Protein AF-A0A8B7QI67-F1 (afdb_monomer_lite)

Secondary structure (DSSP, 8-state):
--------------TTPPPSS-TTGGGTTTTT---BSS-HHHHTT-GGGGSTTSS-HHHHHHHHHHHHHHHH--SHHHHHHTT-SPPHHHHHHHHHHHBPP--HHHHHSS-------PPPPPTT-TTS-HHHHHHHHHHHHHHHHHHHHHHHHHGGG-----------

pLDDT: mean 70.71, std 20.19, range [27.3, 94.81]

Foldseek 3Di:
DDDDPPPPDQDADDPPDDDPDDQQPVCPPPVVAFDFPDPLVVVVPDCLLVDPPSAPPLLSLLSVLVVCCVPPDNHPVVSVVVVSDRGNVSSVSNCVPGGDDPDVVVVVVDPPPPPPPDPDDDPPPPPPCPVVVVVVVVVVVVVVVVVVVVVVVVCPPPPDDDDDDDDD

Radius of gyration: 22.83 Å; chains: 1; bounding box: 55×43×56 Å

Sequence (168 aa):
MTKSEYRKCKVLYNSQLLFQHRLYADLETILYHVHLFQPLSQLMKHTALYVRNAVPQEASQALTRIHCICHHSTKLKEVITRDLLPSSTMIKDLSQEFGLPISQEEVTDRKFLAMSPLPAPNLEDFRGRNSTLTYEILAHQEKYLQWWDTMMLKNKGQKHSLIQVFFI

Organism: Hipposideros armiger (NCBI:txid186990)

InterPro domains:
  IPR060173 Uncharacterised protein FLJ43738-like domain [PF28302] (6-106)

Structure (mmCIF, N/CA/C/O backbone):
data_AF-A0A8B7QI67-F1
#
_entry.id   AF-A0A8B7QI67-F1
#
loop_
_atom_site.group_PDB
_atom_site.id
_atom_site.type_symbol
_atom_site.label_atom_id
_atom_site.label_alt_id
_atom_site.label_comp_id
_atom_site.label_asym_id
_atom_site.label_entity_id
_atom_site.label_seq_id
_atom_site.pdbx_PDB_ins_code
_atom_site.Cartn_x
_atom_site.Cartn_y
_atom_site.Cartn_z
_atom_site.occupancy
_atom_site.B_iso_or_equiv
_atom_site.auth_seq_id
_atom_site.auth_comp_id
_atom_site.auth_asym_id
_atom_site.auth_atom_id
_atom_site.pdbx_PDB_model_num
ATOM 1 N N . MET A 1 1 ? 29.270 9.355 18.594 1.00 39.53 1 MET A N 1
ATOM 2 C CA . MET A 1 1 ? 29.165 8.490 17.397 1.00 39.53 1 MET A CA 1
ATOM 3 C C . MET A 1 1 ? 27.812 7.801 17.423 1.00 39.53 1 MET A C 1
ATOM 5 O O . MET A 1 1 ? 27.552 7.142 18.416 1.00 39.53 1 MET A O 1
ATOM 9 N N . THR A 1 2 ? 26.981 7.930 16.384 1.00 32.34 2 THR A N 1
ATOM 10 C CA . THR A 1 2 ? 26.223 6.807 15.785 1.00 32.34 2 THR A CA 1
ATOM 11 C C . THR A 1 2 ? 25.449 7.284 14.550 1.00 32.34 2 THR A C 1
ATOM 13 O O . THR A 1 2 ? 24.619 8.178 14.605 1.00 32.34 2 THR A O 1
ATOM 16 N N . LYS A 1 3 ? 25.871 6.701 13.425 1.00 30.34 3 LYS A N 1
ATOM 17 C CA . LYS A 1 3 ? 25.370 6.714 12.045 1.00 30.34 3 LYS A CA 1
ATOM 18 C C . LYS A 1 3 ? 23.952 7.259 11.840 1.00 30.34 3 LYS A C 1
ATOM 20 O O . LYS A 1 3 ? 22.995 6.694 12.354 1.00 30.34 3 LYS A O 1
ATOM 25 N N . SER A 1 4 ? 23.834 8.260 10.967 1.00 39.91 4 SER A N 1
ATOM 26 C CA . SER A 1 4 ? 22.577 8.606 10.314 1.00 39.91 4 SER A CA 1
ATOM 27 C C . SER A 1 4 ? 22.007 7.361 9.629 1.00 39.91 4 SER A C 1
ATOM 29 O O . SER A 1 4 ? 22.604 6.797 8.708 1.00 39.91 4 SER A O 1
ATOM 31 N N . GLU A 1 5 ? 20.861 6.891 10.112 1.00 42.19 5 GLU A N 1
ATOM 32 C CA . GLU A 1 5 ? 20.062 5.896 9.414 1.00 42.19 5 GLU A CA 1
ATOM 33 C C . GLU A 1 5 ? 19.554 6.532 8.119 1.00 42.19 5 GLU A C 1
ATOM 35 O O . GLU A 1 5 ? 18.495 7.154 8.075 1.00 42.19 5 GLU A O 1
ATOM 40 N N . TYR A 1 6 ? 20.323 6.401 7.039 1.00 44.75 6 TYR A N 1
ATOM 41 C CA . TYR A 1 6 ? 19.775 6.511 5.695 1.00 44.75 6 TYR A CA 1
ATOM 42 C C . TYR A 1 6 ? 18.617 5.508 5.616 1.00 44.75 6 TYR A C 1
ATOM 44 O O . TYR A 1 6 ? 18.848 4.299 5.519 1.00 44.75 6 TYR A O 1
ATOM 52 N N . ARG A 1 7 ? 17.374 5.998 5.751 1.00 59.72 7 ARG A N 1
ATOM 53 C CA . ARG A 1 7 ? 16.149 5.196 5.645 1.00 59.72 7 ARG A CA 1
ATOM 54 C C . ARG A 1 7 ? 16.258 4.363 4.372 1.00 59.72 7 ARG A C 1
ATOM 56 O O . ARG A 1 7 ? 16.276 4.905 3.270 1.00 59.72 7 ARG A O 1
ATOM 63 N N . LYS A 1 8 ? 16.372 3.043 4.522 1.00 71.62 8 LYS A N 1
ATOM 64 C CA . LYS A 1 8 ? 16.424 2.104 3.399 1.00 71.62 8 LYS A CA 1
ATOM 65 C C . LYS A 1 8 ? 15.086 2.184 2.664 1.00 71.62 8 LYS A C 1
ATOM 67 O O . LYS A 1 8 ? 14.100 1.609 3.115 1.00 71.62 8 LYS A O 1
ATOM 72 N N . CYS A 1 9 ? 15.035 2.942 1.572 1.00 76.25 9 CYS A N 1
ATOM 73 C CA . CYS A 1 9 ? 13.854 3.011 0.722 1.00 76.25 9 CYS A CA 1
ATOM 74 C C . CYS A 1 9 ? 13.684 1.667 0.008 1.00 76.25 9 CYS A C 1
ATOM 76 O O . CYS A 1 9 ? 14.609 1.175 -0.641 1.00 76.25 9 CYS A O 1
ATOM 78 N N . LYS A 1 10 ? 12.508 1.054 0.154 1.00 85.12 10 LYS A N 1
ATOM 79 C CA . LYS A 1 10 ? 12.168 -0.189 -0.532 1.00 85.12 10 LYS A CA 1
ATOM 80 C C . LYS A 1 10 ? 11.480 0.151 -1.845 1.00 85.12 10 LYS A C 1
ATOM 82 O O . LYS A 1 10 ? 10.328 0.572 -1.847 1.00 85.12 10 LYS A O 1
ATOM 87 N N . VAL A 1 11 ? 12.182 -0.060 -2.952 1.00 87.44 11 VAL A N 1
ATOM 88 C CA . VAL A 1 11 ? 11.645 0.171 -4.295 1.00 87.44 11 VAL A CA 1
ATOM 89 C C . VAL A 1 11 ? 11.264 -1.168 -4.917 1.00 87.44 11 VAL A C 1
ATOM 91 O O . VAL A 1 11 ? 12.092 -2.071 -5.020 1.00 87.44 11 VAL A O 1
ATOM 94 N N . LEU A 1 12 ? 10.002 -1.300 -5.324 1.00 88.94 12 LEU A N 1
ATOM 95 C CA . LEU A 1 12 ? 9.501 -2.455 -6.064 1.00 88.94 12 LEU A CA 1
ATOM 96 C C . LEU A 1 12 ? 9.340 -2.060 -7.529 1.00 88.94 12 LEU A C 1
ATOM 98 O O . LEU A 1 12 ? 8.486 -1.246 -7.862 1.00 88.94 12 LEU A O 1
ATOM 102 N N . TYR A 1 13 ? 10.159 -2.646 -8.396 1.00 86.06 13 TYR A N 1
ATOM 103 C CA . TYR A 1 13 ? 10.216 -2.302 -9.813 1.00 86.06 13 TYR A CA 1
ATOM 104 C C . TYR A 1 13 ? 10.125 -3.554 -10.688 1.00 86.06 13 TYR A C 1
ATOM 106 O O . TYR A 1 13 ? 10.637 -4.615 -10.323 1.00 86.06 13 TYR A O 1
ATOM 114 N N . ASN A 1 14 ? 9.465 -3.432 -11.839 1.00 86.81 14 ASN A N 1
ATOM 115 C CA . ASN A 1 14 ? 9.477 -4.443 -12.890 1.00 86.81 14 ASN A CA 1
ATOM 116 C C . ASN A 1 14 ? 9.229 -3.781 -14.255 1.00 86.81 14 ASN A C 1
ATOM 118 O O . ASN A 1 14 ? 8.099 -3.407 -14.554 1.00 86.81 14 ASN A O 1
ATOM 122 N N . SER A 1 15 ? 10.275 -3.680 -15.079 1.00 86.06 15 SER A N 1
ATOM 123 C CA . SER A 1 15 ? 10.224 -3.088 -16.425 1.00 86.06 15 SER A CA 1
ATOM 124 C C . SER A 1 15 ? 9.390 -3.882 -17.431 1.00 86.06 15 SER A C 1
ATOM 126 O O . SER A 1 15 ? 9.013 -3.351 -18.468 1.00 86.06 15 SER A O 1
ATOM 128 N N . GLN A 1 16 ? 9.112 -5.156 -17.147 1.00 87.81 16 GLN A N 1
ATOM 129 C CA . GLN A 1 16 ? 8.333 -6.031 -18.025 1.00 87.81 16 GLN A CA 1
ATOM 130 C C . GLN A 1 16 ? 6.822 -5.881 -17.806 1.00 87.81 16 GLN A C 1
ATOM 132 O O . GLN A 1 16 ?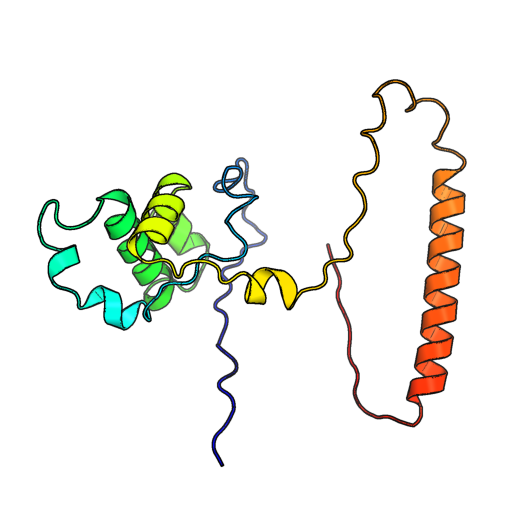 6.037 -6.444 -18.567 1.00 87.81 16 GLN A O 1
ATOM 137 N N . LEU A 1 17 ? 6.396 -5.174 -16.752 1.00 81.25 17 LEU A N 1
ATOM 138 C CA . LEU A 1 17 ? 4.983 -4.904 -16.506 1.00 81.25 17 LEU A CA 1
ATOM 139 C C . LEU A 1 17 ? 4.556 -3.648 -17.257 1.00 81.25 17 LEU A C 1
ATOM 141 O O . LEU A 1 17 ? 5.157 -2.587 -17.118 1.00 81.25 17 LEU A O 1
ATOM 145 N N . LEU A 1 18 ? 3.468 -3.779 -18.008 1.00 83.69 18 LEU A N 1
ATOM 146 C CA . LEU A 1 18 ? 2.781 -2.661 -18.633 1.00 83.69 18 LEU A CA 1
ATOM 147 C C . LEU A 1 18 ? 1.563 -2.302 -17.783 1.00 83.69 18 LEU A C 1
ATOM 149 O O . LEU A 1 18 ? 0.769 -3.174 -17.424 1.00 83.69 18 LEU A O 1
ATOM 153 N N . PHE A 1 19 ? 1.411 -1.018 -17.470 1.00 81.94 19 PHE A N 1
ATOM 154 C CA . PHE A 1 19 ? 0.259 -0.502 -16.738 1.00 81.94 19 PHE A CA 1
ATOM 155 C C . PHE A 1 19 ? -0.712 0.136 -17.721 1.00 81.94 19 PHE A C 1
ATOM 157 O O . PHE A 1 19 ? -0.354 1.066 -18.436 1.00 81.94 19 PHE A O 1
ATOM 164 N N . GLN A 1 20 ? -1.947 -0.357 -17.746 1.00 82.81 20 GLN A N 1
ATOM 165 C CA . GLN A 1 20 ? -3.002 0.234 -18.571 1.00 82.81 20 GLN A CA 1
ATOM 166 C C . GLN A 1 20 ? -3.701 1.397 -17.857 1.00 82.81 20 GLN A C 1
ATOM 168 O O . GLN A 1 20 ? -4.236 2.285 -18.506 1.00 82.81 20 GLN A O 1
ATOM 173 N N . HIS A 1 21 ? -3.742 1.360 -16.522 1.00 83.19 21 HIS A N 1
ATOM 174 C CA . HIS A 1 21 ? -4.501 2.292 -15.692 1.00 83.19 21 HIS A CA 1
ATOM 175 C C . HIS A 1 21 ? -3.599 2.826 -14.583 1.00 83.19 21 HIS A C 1
ATOM 177 O O . HIS A 1 21 ? -2.829 2.078 -13.972 1.00 83.19 21 HIS A O 1
ATOM 183 N N . ARG A 1 22 ? -3.708 4.124 -14.298 1.00 85.25 22 ARG A N 1
ATOM 184 C CA . ARG A 1 22 ? -2.984 4.760 -13.199 1.00 85.25 22 ARG A CA 1
ATOM 185 C C . ARG A 1 22 ? -3.813 4.658 -11.919 1.00 85.25 22 ARG A C 1
ATOM 187 O O . ARG A 1 22 ? -4.739 5.432 -11.723 1.00 85.25 22 ARG A O 1
ATOM 194 N N . LEU A 1 23 ? -3.438 3.727 -11.039 1.00 83.38 23 LEU A N 1
ATOM 195 C CA . LEU A 1 23 ? -4.173 3.403 -9.803 1.00 83.38 23 LEU A CA 1
ATOM 196 C C . LEU A 1 23 ? -4.376 4.601 -8.852 1.00 83.38 23 LEU A C 1
ATOM 198 O O . LEU A 1 23 ? -5.341 4.641 -8.099 1.00 83.38 23 LEU A O 1
ATOM 202 N N . TYR A 1 24 ? -3.475 5.582 -8.894 1.00 86.94 24 TYR A N 1
ATOM 203 C CA . TYR A 1 24 ? -3.466 6.727 -7.981 1.00 86.94 24 TYR A CA 1
ATOM 204 C C . TYR A 1 24 ? -3.585 8.075 -8.705 1.00 86.94 24 TYR A C 1
ATOM 206 O O . TYR A 1 24 ? -3.006 9.066 -8.263 1.00 86.94 24 TYR A O 1
ATOM 214 N N . ALA A 1 25 ? -4.287 8.117 -9.842 1.00 83.44 25 ALA A N 1
ATOM 215 C CA . ALA A 1 25 ? -4.517 9.367 -10.572 1.00 83.44 25 ALA A CA 1
ATOM 216 C C . ALA A 1 25 ? -5.215 10.422 -9.687 1.00 83.44 25 ALA A C 1
ATOM 218 O O . ALA A 1 25 ? -4.799 11.574 -9.655 1.00 83.44 25 ALA A O 1
ATOM 219 N N . ASP A 1 26 ? -6.175 9.999 -8.862 1.00 80.69 26 ASP A N 1
ATOM 220 C CA . ASP A 1 26 ? -6.998 10.885 -8.017 1.00 80.69 26 ASP A CA 1
ATOM 221 C C . ASP A 1 26 ? -6.296 11.396 -6.744 1.00 80.69 26 ASP A C 1
ATOM 223 O O . ASP A 1 26 ? -6.943 11.955 -5.848 1.00 80.69 26 ASP A O 1
ATOM 227 N N . LEU A 1 27 ? -4.994 11.129 -6.612 1.00 74.56 27 LEU A N 1
ATOM 228 C CA . LEU A 1 27 ? -4.171 11.513 -5.466 1.00 74.56 27 LEU A CA 1
ATOM 229 C C . LEU A 1 27 ? -3.050 12.498 -5.840 1.00 74.56 27 LEU A C 1
ATOM 231 O O . LEU A 1 27 ? -2.173 12.742 -5.013 1.00 74.56 27 LEU A O 1
ATOM 235 N N . GLU A 1 28 ? -3.050 13.072 -7.049 1.00 62.97 28 GLU A N 1
ATOM 236 C CA . GLU A 1 28 ? -2.000 13.996 -7.529 1.00 62.97 28 GLU A CA 1
ATOM 237 C C . GLU A 1 28 ? -1.674 15.155 -6.577 1.00 62.97 28 GLU A C 1
ATOM 239 O O . GLU A 1 28 ? -0.537 15.617 -6.549 1.00 62.97 28 GLU A O 1
ATOM 244 N N . THR A 1 29 ? -2.625 15.583 -5.748 1.00 59.41 29 THR A N 1
ATOM 245 C CA . THR A 1 29 ? -2.430 16.649 -4.756 1.00 59.41 29 THR A CA 1
ATOM 246 C C . THR A 1 29 ? -1.974 16.157 -3.375 1.00 59.41 29 THR A C 1
ATOM 248 O O . THR A 1 29 ? -1.484 16.961 -2.589 1.00 59.41 29 THR A O 1
ATOM 251 N N . ILE A 1 30 ? -2.100 14.858 -3.064 1.00 57.94 30 ILE A N 1
ATOM 252 C CA . ILE A 1 30 ? -1.909 14.284 -1.709 1.00 57.94 30 ILE A CA 1
ATOM 253 C C . ILE A 1 30 ? -0.722 13.304 -1.651 1.00 57.94 30 ILE A C 1
ATOM 255 O O . ILE A 1 30 ? -0.111 13.120 -0.599 1.00 57.94 30 ILE A O 1
ATOM 259 N N . LEU A 1 31 ? -0.350 12.685 -2.779 1.00 54.41 31 LEU A N 1
ATOM 260 C CA . LEU A 1 31 ? 0.655 11.610 -2.831 1.00 54.41 31 LEU A CA 1
ATOM 261 C C . LEU A 1 31 ? 2.039 12.000 -2.308 1.00 54.41 31 LEU A C 1
ATOM 263 O O . LEU A 1 31 ? 2.812 11.119 -1.936 1.00 54.41 31 LEU A O 1
ATOM 267 N N . TYR A 1 32 ? 2.366 13.290 -2.294 1.00 55.56 32 TYR A N 1
ATOM 268 C CA . TYR A 1 32 ? 3.699 13.739 -1.917 1.00 55.56 32 TYR A CA 1
ATOM 269 C C . TYR A 1 32 ? 3.963 13.682 -0.403 1.00 55.56 32 TYR A C 1
ATOM 271 O O . TYR A 1 32 ? 5.132 13.696 -0.026 1.00 55.56 32 TYR A O 1
ATOM 279 N N . HIS A 1 33 ? 2.934 13.548 0.453 1.00 64.88 33 HIS A N 1
ATOM 280 C CA . HIS A 1 33 ? 3.096 13.734 1.907 1.00 64.88 33 HIS A CA 1
ATOM 281 C C . HIS A 1 33 ? 2.221 12.830 2.799 1.00 64.88 33 HIS A C 1
ATOM 283 O O . HIS A 1 33 ? 1.817 13.242 3.884 1.00 64.88 33 HIS A O 1
ATOM 289 N N . VAL A 1 34 ? 1.925 11.584 2.407 1.00 74.31 34 VAL A N 1
ATOM 290 C CA . VAL A 1 34 ? 1.275 10.651 3.353 1.00 74.31 34 VAL A CA 1
ATOM 291 C C . VAL A 1 34 ? 2.324 10.085 4.313 1.00 74.31 34 VAL A C 1
ATOM 293 O O . VAL A 1 34 ? 3.007 9.101 4.018 1.00 74.31 34 VAL A O 1
ATOM 296 N N . HIS A 1 35 ? 2.449 10.715 5.479 1.00 81.94 35 HIS A N 1
ATOM 297 C CA . HIS A 1 35 ? 3.298 10.258 6.576 1.00 81.94 35 HIS A CA 1
ATOM 298 C C . HIS A 1 35 ? 2.446 9.724 7.716 1.00 81.94 35 HIS A C 1
ATOM 300 O O . HIS A 1 35 ? 1.609 10.443 8.243 1.00 81.94 35 HIS A O 1
ATOM 306 N N . LEU A 1 36 ? 2.680 8.475 8.123 1.00 86.06 36 LEU A N 1
ATOM 307 C CA . LEU A 1 36 ? 2.024 7.921 9.303 1.00 86.06 36 LEU A CA 1
ATOM 308 C C . LEU A 1 36 ? 2.542 8.627 10.566 1.00 86.06 36 LEU A C 1
ATOM 310 O O . LEU A 1 36 ? 3.756 8.788 10.715 1.00 86.06 36 LEU A O 1
ATOM 314 N N . PHE A 1 37 ? 1.653 8.989 11.496 1.00 83.44 37 PHE A N 1
ATOM 315 C CA . PHE A 1 37 ? 2.038 9.630 12.764 1.00 83.44 37 PHE A CA 1
ATOM 316 C C . PHE A 1 37 ? 2.873 8.719 13.670 1.00 83.44 37 PHE A C 1
ATOM 318 O O . PHE A 1 37 ? 3.585 9.191 14.555 1.00 83.44 37 PHE A O 1
ATOM 325 N N . GLN A 1 38 ? 2.816 7.409 13.428 1.00 85.19 38 GLN A N 1
ATOM 326 C CA . GLN A 1 38 ? 3.647 6.402 14.068 1.00 85.19 38 GLN A CA 1
ATOM 327 C C . GLN A 1 38 ? 4.195 5.405 13.037 1.00 85.19 38 GLN A C 1
ATOM 329 O O . GLN A 1 38 ? 3.551 5.131 12.022 1.00 85.19 38 GLN A O 1
ATOM 334 N N . PRO A 1 39 ? 5.372 4.806 13.298 1.00 87.94 39 PRO A N 1
ATOM 335 C CA . PRO A 1 39 ? 5.875 3.664 12.552 1.00 87.94 39 PRO A CA 1
ATOM 336 C C . PRO A 1 39 ? 4.814 2.579 12.358 1.00 87.94 39 PRO A C 1
ATOM 338 O O . PRO A 1 39 ? 4.136 2.171 13.301 1.00 87.94 39 PRO A O 1
ATOM 341 N N . LEU A 1 40 ? 4.741 2.036 11.142 1.00 88.50 40 LEU A N 1
ATOM 342 C CA . LEU A 1 40 ? 3.786 0.986 10.781 1.00 88.50 40 LEU A CA 1
ATOM 343 C C . LEU A 1 40 ? 3.818 -0.210 11.749 1.00 88.50 40 LEU A C 1
ATOM 345 O O . LEU A 1 40 ? 2.778 -0.737 12.124 1.00 88.50 40 LEU A O 1
ATOM 349 N N . SER A 1 41 ? 5.007 -0.607 12.207 1.00 87.19 41 SER A N 1
ATOM 350 C CA . SER A 1 41 ? 5.188 -1.704 13.166 1.00 87.19 41 SER A CA 1
ATOM 351 C C . SER A 1 41 ? 4.598 -1.427 14.554 1.00 87.19 41 SER A C 1
ATOM 353 O O . SER A 1 41 ? 4.301 -2.373 15.283 1.00 87.19 41 SER A O 1
ATOM 355 N N . GLN A 1 42 ? 4.446 -0.157 14.940 1.00 87.81 42 GLN A N 1
ATOM 356 C CA . GLN A 1 42 ? 3.766 0.245 16.173 1.00 87.81 42 GLN A CA 1
ATOM 357 C C . GLN A 1 42 ? 2.255 0.280 15.961 1.00 87.81 42 GLN A C 1
ATOM 359 O O . GLN A 1 42 ? 1.531 -0.329 16.746 1.00 87.81 42 GLN A O 1
ATOM 364 N N . LEU A 1 43 ? 1.800 0.870 14.851 1.00 88.81 43 LEU A N 1
ATOM 365 C CA . LEU A 1 43 ? 0.381 0.912 14.494 1.00 88.81 43 LEU A CA 1
ATOM 366 C C . LEU A 1 43 ? -0.237 -0.491 14.427 1.00 88.81 43 LEU A C 1
ATOM 368 O O . LEU A 1 43 ? -1.304 -0.709 14.986 1.00 88.81 43 LEU A O 1
ATOM 372 N N . MET A 1 44 ? 0.465 -1.479 13.860 1.00 88.31 44 MET A N 1
ATOM 373 C CA . MET A 1 44 ? -0.003 -2.879 13.791 1.00 88.31 44 MET A CA 1
ATOM 374 C C . MET A 1 44 ? -0.258 -3.552 15.143 1.00 88.31 44 MET A C 1
ATOM 376 O O . MET A 1 44 ? -0.959 -4.565 15.196 1.00 88.31 44 MET A O 1
ATOM 380 N N . LYS A 1 45 ? 0.282 -3.004 16.237 1.00 88.88 45 LYS A N 1
ATOM 381 C CA . LYS A 1 45 ? 0.058 -3.513 17.597 1.00 88.88 45 LYS A CA 1
ATOM 382 C C . LYS A 1 45 ? -1.195 -2.931 18.246 1.00 88.88 45 LYS A C 1
ATOM 384 O O . LYS A 1 45 ? -1.602 -3.418 19.298 1.00 88.88 45 LYS A O 1
ATOM 389 N N . HIS A 1 46 ? -1.793 -1.890 17.666 1.00 86.50 46 HIS A N 1
ATOM 390 C CA . HIS A 1 46 ? -2.974 -1.254 18.234 1.00 86.50 4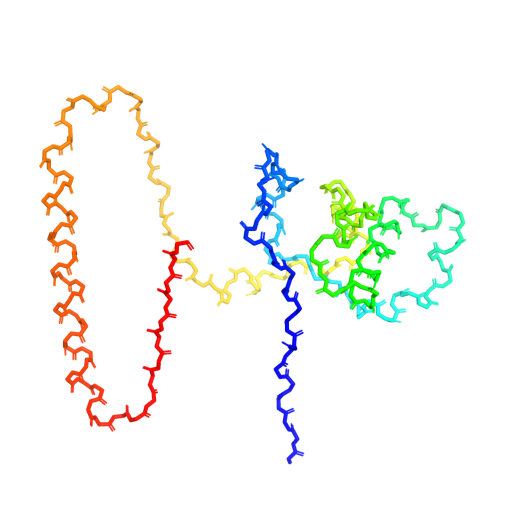6 HIS A CA 1
ATOM 391 C C . HIS A 1 46 ? -4.166 -2.205 18.128 1.00 86.50 46 HIS A C 1
ATOM 393 O O . HIS A 1 46 ? -4.596 -2.572 17.035 1.00 86.50 46 HIS A O 1
ATOM 399 N N . THR A 1 47 ? -4.734 -2.580 19.273 1.00 81.31 47 THR A N 1
ATOM 400 C CA . THR A 1 47 ? -5.896 -3.478 19.343 1.00 81.31 47 THR A CA 1
ATOM 401 C C . THR A 1 47 ? -7.116 -2.899 18.630 1.00 81.31 47 THR A C 1
ATOM 403 O O . THR A 1 47 ? -7.892 -3.657 18.054 1.00 81.31 47 THR A O 1
ATOM 406 N N . ALA A 1 48 ? -7.240 -1.568 18.589 1.00 81.44 48 ALA A N 1
ATOM 407 C CA . ALA A 1 48 ? -8.311 -0.849 17.900 1.00 81.44 48 ALA A CA 1
ATOM 408 C C . ALA A 1 48 ? -8.433 -1.204 16.406 1.00 81.44 48 ALA A C 1
ATOM 410 O O . ALA A 1 48 ? -9.538 -1.187 15.880 1.00 81.44 48 ALA A O 1
ATOM 411 N N . LEU A 1 49 ? -7.348 -1.610 15.733 1.00 83.31 49 LEU A N 1
ATOM 412 C CA . LEU A 1 49 ? -7.408 -2.044 14.329 1.00 83.31 49 LEU A CA 1
ATOM 413 C C . LEU A 1 49 ? -8.219 -3.331 14.124 1.00 83.31 49 LEU A C 1
ATOM 415 O O . LEU A 1 49 ? -8.709 -3.581 13.025 1.00 83.31 49 LEU A O 1
ATOM 419 N N . TYR A 1 50 ? -8.351 -4.146 15.171 1.00 83.38 50 TYR A N 1
ATOM 420 C CA . TYR A 1 50 ? -9.036 -5.438 15.135 1.00 83.38 50 TYR A CA 1
ATOM 421 C C . TYR A 1 50 ? -10.435 -5.374 15.764 1.00 83.38 50 TYR A C 1
ATOM 423 O O . TYR A 1 50 ? -11.190 -6.345 15.698 1.00 83.38 50 TYR A O 1
ATOM 431 N N . VAL A 1 51 ? -10.798 -4.237 16.368 1.00 86.38 51 VAL A N 1
ATOM 432 C CA . VAL A 1 51 ? -12.140 -4.000 16.905 1.00 86.38 51 VAL A CA 1
ATOM 433 C C . VAL A 1 51 ? -13.043 -3.501 15.781 1.00 86.38 51 VAL A C 1
ATOM 435 O O . VAL A 1 51 ? -12.745 -2.518 15.102 1.00 86.38 51 VAL A O 1
ATOM 438 N N . ARG A 1 52 ? -14.182 -4.171 15.587 1.00 83.56 52 ARG A N 1
ATOM 439 C CA . ARG A 1 52 ? -15.158 -3.794 14.559 1.00 83.56 52 ARG A CA 1
ATOM 440 C C . ARG A 1 52 ? -15.611 -2.341 14.758 1.00 83.56 52 ARG A C 1
ATOM 442 O O . ARG A 1 52 ? -16.057 -1.987 15.844 1.00 83.56 52 ARG A O 1
ATOM 449 N N . ASN A 1 53 ? -15.547 -1.544 13.689 1.00 80.56 53 ASN A N 1
ATOM 450 C CA . ASN A 1 53 ? -15.963 -0.134 13.623 1.00 80.56 53 ASN A CA 1
ATOM 451 C C . ASN A 1 53 ? -15.158 0.854 14.489 1.00 80.56 53 ASN A C 1
ATOM 453 O O . ASN A 1 53 ? -15.582 1.997 14.628 1.00 80.56 53 ASN A O 1
ATOM 457 N N . ALA A 1 54 ? -14.020 0.459 15.067 1.00 84.62 54 ALA A N 1
ATOM 458 C CA . ALA A 1 54 ? -13.168 1.399 15.803 1.00 84.62 54 ALA A CA 1
ATOM 459 C C . ALA A 1 54 ? -12.319 2.290 14.877 1.00 84.62 54 ALA A C 1
ATOM 461 O O . ALA A 1 54 ? -11.902 3.368 15.281 1.00 84.62 54 ALA A O 1
ATOM 462 N N . VAL A 1 55 ? -12.068 1.830 13.649 1.00 85.56 55 VAL A N 1
ATOM 463 C CA . VAL A 1 55 ? -11.299 2.520 12.606 1.00 85.56 55 VAL A CA 1
ATOM 464 C C . VAL A 1 55 ? -12.019 2.308 11.270 1.00 85.56 55 VAL A C 1
ATOM 466 O O . VAL A 1 55 ? -12.582 1.221 11.071 1.00 85.56 55 VAL A O 1
ATOM 469 N N . PRO A 1 56 ? -12.002 3.282 10.338 1.00 90.00 56 PRO A N 1
ATOM 470 C CA . PRO A 1 56 ? -12.477 3.082 8.975 1.00 90.00 56 PRO A CA 1
ATOM 471 C C . PRO A 1 56 ? -11.906 1.809 8.350 1.00 90.00 56 PRO A C 1
ATOM 473 O O . PRO A 1 56 ? -10.705 1.528 8.419 1.00 90.00 56 PRO A O 1
ATOM 476 N N . GLN A 1 57 ? -12.787 1.022 7.736 1.00 90.62 57 GLN A N 1
ATOM 477 C CA . GLN A 1 57 ? -12.417 -0.260 7.143 1.00 90.62 57 GLN A CA 1
ATOM 478 C C . GLN A 1 57 ? -11.345 -0.088 6.061 1.00 90.62 57 GLN A C 1
ATOM 480 O O . GLN A 1 57 ? -10.382 -0.849 6.022 1.00 90.62 57 GLN A O 1
ATOM 485 N N . GLU A 1 58 ? -11.473 0.941 5.229 1.00 91.81 58 GLU A N 1
ATOM 486 C CA . GLU A 1 58 ? -10.507 1.243 4.175 1.00 91.81 58 GLU A CA 1
ATOM 487 C C . GLU A 1 58 ? -9.122 1.571 4.754 1.00 91.81 58 GLU A C 1
ATOM 489 O O . GLU A 1 58 ? -8.116 1.060 4.265 1.00 91.81 58 GLU A O 1
ATOM 494 N N . ALA A 1 59 ? -9.054 2.331 5.855 1.00 90.06 59 ALA A N 1
ATOM 495 C CA . ALA A 1 59 ? -7.794 2.673 6.517 1.00 90.06 59 ALA A CA 1
ATOM 496 C C . ALA A 1 59 ? -7.108 1.448 7.154 1.00 90.06 59 ALA A C 1
ATOM 498 O O . ALA A 1 59 ? -5.893 1.268 7.019 1.00 90.06 59 ALA A O 1
ATOM 499 N N . SER A 1 60 ? -7.866 0.563 7.814 1.00 91.25 60 SER A N 1
ATOM 500 C CA . SER A 1 60 ? -7.308 -0.663 8.412 1.00 91.25 60 SER A CA 1
ATOM 501 C C . SER A 1 60 ? -6.841 -1.669 7.351 1.00 91.25 60 SER A C 1
ATOM 503 O O . SER A 1 60 ? -5.773 -2.286 7.483 1.00 91.25 60 SER A O 1
ATOM 505 N N . GLN A 1 61 ? -7.585 -1.790 6.248 1.00 92.88 61 GLN A N 1
ATOM 506 C CA . GLN A 1 61 ? -7.181 -2.588 5.093 1.00 92.88 61 GLN A CA 1
ATOM 507 C C . GLN A 1 61 ? -5.931 -2.014 4.419 1.00 92.88 61 GLN A C 1
ATOM 509 O O . GLN A 1 61 ? -5.003 -2.775 4.125 1.00 92.88 61 GLN A O 1
ATOM 514 N N . ALA A 1 62 ? -5.859 -0.691 4.240 1.00 93.44 62 ALA A N 1
ATOM 515 C CA . ALA A 1 62 ? -4.688 -0.007 3.696 1.00 93.44 62 ALA A CA 1
ATOM 516 C C . ALA A 1 62 ? -3.432 -0.313 4.520 1.00 93.44 62 ALA A C 1
ATOM 518 O O . ALA A 1 62 ? -2.409 -0.730 3.972 1.00 93.44 62 ALA A O 1
ATOM 519 N N . LEU A 1 63 ? -3.526 -0.182 5.846 1.00 92.88 63 LEU A N 1
ATOM 520 C CA . LEU A 1 63 ? -2.438 -0.493 6.769 1.00 92.88 63 LEU A CA 1
ATOM 521 C C . LEU A 1 63 ? -1.956 -1.945 6.639 1.00 92.88 63 LEU A C 1
ATOM 523 O O . LEU A 1 63 ? -0.752 -2.196 6.543 1.00 92.88 63 LEU A O 1
ATOM 527 N N . THR A 1 64 ? -2.889 -2.897 6.595 1.00 92.75 64 THR A N 1
ATOM 528 C CA . THR A 1 64 ? -2.580 -4.330 6.465 1.00 92.75 64 THR A CA 1
ATOM 529 C C . THR A 1 64 ? -1.878 -4.630 5.139 1.00 92.75 64 THR A C 1
ATOM 531 O O . THR A 1 64 ? -0.867 -5.339 5.101 1.00 92.75 64 THR A O 1
ATOM 534 N N . ARG A 1 65 ? -2.374 -4.041 4.045 1.00 94.81 65 ARG A N 1
ATOM 535 C CA . ARG A 1 65 ? -1.789 -4.146 2.702 1.00 94.81 65 ARG A CA 1
ATOM 536 C C . ARG A 1 65 ? -0.362 -3.593 2.671 1.00 94.81 65 ARG A C 1
ATOM 538 O O . ARG A 1 65 ? 0.559 -4.300 2.254 1.00 94.81 65 ARG A O 1
ATOM 545 N N . ILE A 1 66 ? -0.148 -2.387 3.201 1.00 93.25 66 ILE A N 1
ATOM 546 C CA . ILE A 1 66 ? 1.178 -1.753 3.280 1.00 93.25 66 ILE A CA 1
ATOM 547 C C . ILE A 1 66 ? 2.127 -2.582 4.155 1.00 93.25 66 ILE A C 1
ATOM 549 O O . ILE A 1 66 ? 3.281 -2.788 3.779 1.00 93.25 66 ILE A O 1
ATOM 553 N N . HIS A 1 67 ? 1.656 -3.128 5.278 1.00 92.75 67 HIS A N 1
ATOM 554 C CA . HIS A 1 67 ? 2.463 -4.005 6.130 1.00 92.75 67 HIS A CA 1
ATOM 555 C C . HIS A 1 67 ? 2.928 -5.256 5.373 1.00 92.75 67 HIS A C 1
ATOM 557 O O . HIS A 1 67 ? 4.118 -5.584 5.381 1.00 92.75 67 HIS A O 1
ATOM 563 N N . CYS A 1 68 ? 2.030 -5.905 4.631 1.00 92.94 68 CYS A N 1
ATOM 564 C CA . CYS A 1 68 ? 2.369 -7.045 3.780 1.00 92.94 68 CYS A CA 1
ATOM 565 C C . CYS A 1 68 ? 3.351 -6.681 2.652 1.00 92.94 68 CYS A C 1
ATOM 567 O O . CYS A 1 68 ? 4.257 -7.466 2.350 1.00 92.94 68 CYS A O 1
ATOM 569 N N . ILE A 1 69 ? 3.235 -5.495 2.048 1.00 93.56 69 ILE A N 1
ATOM 570 C CA . ILE A 1 69 ? 4.221 -5.006 1.072 1.00 93.56 69 ILE A CA 1
ATOM 571 C C . ILE A 1 69 ? 5.588 -4.845 1.743 1.00 93.56 69 ILE A C 1
ATOM 573 O O . ILE A 1 69 ? 6.591 -5.350 1.232 1.00 93.56 69 ILE A O 1
ATOM 577 N N . CYS A 1 70 ? 5.643 -4.178 2.896 1.00 89.69 70 CYS A N 1
ATOM 578 C CA . CYS A 1 70 ? 6.879 -3.877 3.616 1.00 89.69 70 CYS A CA 1
ATOM 579 C C . CYS A 1 70 ? 7.599 -5.138 4.111 1.00 89.69 70 CYS A C 1
ATOM 581 O O . CYS A 1 70 ? 8.812 -5.250 3.915 1.00 89.69 70 CYS A O 1
ATOM 583 N N . HIS A 1 71 ? 6.869 -6.105 4.670 1.00 89.31 71 HIS A N 1
ATOM 584 C CA . HIS A 1 71 ? 7.460 -7.268 5.338 1.00 89.31 71 HIS A CA 1
ATOM 585 C C . HIS A 1 71 ? 7.496 -8.542 4.491 1.00 89.31 71 HIS A C 1
ATOM 587 O O . HIS A 1 71 ? 8.432 -9.324 4.633 1.00 89.31 71 HIS A O 1
ATOM 593 N N . HIS A 1 72 ? 6.519 -8.767 3.607 1.00 89.81 72 HIS A N 1
ATOM 594 C CA . HIS A 1 72 ? 6.332 -10.080 2.967 1.00 89.81 72 HIS A CA 1
ATOM 595 C C . HIS A 1 72 ? 6.588 -10.099 1.458 1.00 89.81 72 HIS A C 1
ATOM 597 O O . HIS A 1 72 ? 6.658 -11.180 0.880 1.00 89.81 72 HIS A O 1
ATOM 603 N N . SER A 1 73 ? 6.705 -8.937 0.812 1.00 91.19 73 SER A N 1
ATOM 604 C CA . SER A 1 73 ? 6.864 -8.853 -0.647 1.00 91.19 73 SER A CA 1
ATOM 605 C C . SER A 1 73 ? 8.246 -8.336 -1.011 1.00 91.19 73 SER A C 1
ATOM 607 O O . SER A 1 73 ? 8.680 -7.331 -0.464 1.00 91.19 73 SER A O 1
ATOM 609 N N . THR A 1 74 ? 8.953 -8.965 -1.940 1.00 89.56 74 THR A N 1
ATOM 610 C CA . THR A 1 74 ? 10.261 -8.463 -2.423 1.00 89.56 74 THR A CA 1
ATOM 611 C C . THR A 1 74 ? 10.210 -8.012 -3.873 1.00 89.56 74 THR A C 1
ATOM 613 O O . THR A 1 74 ? 11.057 -7.234 -4.308 1.00 89.56 74 THR A O 1
ATOM 616 N N . LYS A 1 75 ? 9.195 -8.465 -4.615 1.00 90.44 75 LYS A N 1
ATOM 617 C CA . LYS A 1 75 ? 9.022 -8.184 -6.041 1.00 90.44 75 LYS A CA 1
ATOM 618 C C . LYS A 1 75 ? 7.670 -7.535 -6.294 1.00 90.44 75 LYS A C 1
ATOM 620 O O . LYS A 1 75 ? 6.668 -7.918 -5.697 1.00 90.44 75 LYS A O 1
ATOM 625 N N . LEU A 1 76 ? 7.621 -6.619 -7.262 1.00 90.44 76 LEU A N 1
ATOM 626 C CA . LEU A 1 76 ? 6.371 -5.965 -7.661 1.00 90.44 76 LEU A CA 1
ATOM 627 C C . LEU A 1 76 ? 5.315 -6.977 -8.132 1.00 90.44 76 LEU A C 1
ATOM 629 O O . LEU A 1 76 ? 4.145 -6.845 -7.801 1.00 90.44 76 LEU A O 1
ATOM 633 N N . LYS A 1 77 ? 5.731 -8.044 -8.829 1.00 90.44 77 LYS A N 1
ATOM 634 C CA . LYS A 1 77 ? 4.823 -9.113 -9.272 1.00 90.44 77 LYS A CA 1
ATOM 635 C C . LYS A 1 77 ? 4.047 -9.741 -8.108 1.00 90.44 77 LYS A C 1
ATOM 637 O O . LYS A 1 77 ? 2.854 -9.956 -8.250 1.00 90.44 77 LYS A O 1
ATOM 642 N N . GLU A 1 78 ? 4.697 -9.990 -6.968 1.00 91.75 78 GLU A N 1
ATOM 643 C CA . GLU A 1 78 ? 4.051 -10.575 -5.780 1.00 91.75 78 GLU A CA 1
ATOM 644 C C . GLU A 1 78 ? 2.951 -9.656 -5.247 1.00 91.75 78 GLU A C 1
ATOM 646 O O . GLU A 1 78 ? 1.847 -10.118 -4.967 1.00 91.75 78 GLU A O 1
ATOM 651 N N . VAL A 1 79 ? 3.243 -8.354 -5.184 1.00 92.50 79 VAL A N 1
ATOM 652 C CA . VAL A 1 79 ? 2.301 -7.314 -4.752 1.00 92.50 79 VAL A CA 1
ATOM 653 C C . VAL A 1 79 ? 1.069 -7.273 -5.649 1.00 92.50 79 VAL A C 1
ATOM 655 O O . VAL A 1 79 ? -0.045 -7.258 -5.135 1.00 92.50 79 VAL A O 1
ATOM 658 N N . ILE A 1 80 ? 1.255 -7.324 -6.971 1.00 89.94 80 ILE A N 1
ATOM 659 C CA . ILE A 1 80 ? 0.142 -7.337 -7.929 1.00 89.94 80 ILE A CA 1
ATOM 660 C C . ILE A 1 80 ? -0.667 -8.636 -7.823 1.00 89.94 80 ILE A C 1
ATOM 662 O O . ILE A 1 80 ? -1.885 -8.590 -7.713 1.00 89.94 80 ILE A O 1
ATOM 666 N N . THR A 1 81 ? -0.010 -9.802 -7.801 1.00 90.75 81 THR A N 1
ATOM 667 C CA . THR A 1 81 ? -0.710 -11.104 -7.760 1.00 90.75 81 THR A CA 1
ATOM 668 C C . THR A 1 81 ? -1.521 -11.331 -6.488 1.00 90.75 81 THR A C 1
ATOM 670 O O . THR A 1 81 ? -2.447 -12.134 -6.491 1.00 90.75 81 THR A O 1
ATOM 673 N N . ARG A 1 82 ? -1.157 -10.651 -5.397 1.00 91.75 82 ARG A N 1
ATOM 674 C CA . ARG A 1 82 ? -1.818 -10.752 -4.092 1.00 91.75 82 ARG A CA 1
ATOM 675 C C . ARG A 1 82 ? -2.781 -9.592 -3.818 1.00 91.75 82 ARG A C 1
ATOM 677 O O . ARG A 1 82 ? -3.241 -9.478 -2.689 1.00 91.75 82 ARG A O 1
ATOM 684 N N . ASP A 1 83 ? -3.032 -8.729 -4.805 1.00 92.56 83 ASP A N 1
ATOM 685 C CA . ASP A 1 83 ? -3.854 -7.518 -4.665 1.00 92.56 83 ASP A CA 1
ATOM 686 C C . ASP A 1 83 ? -3.459 -6.658 -3.447 1.00 92.56 83 ASP A C 1
ATOM 688 O O . ASP A 1 83 ? -4.277 -6.221 -2.641 1.00 92.56 83 ASP A O 1
ATOM 692 N N . LEU A 1 84 ? -2.152 -6.454 -3.260 1.00 94.31 84 LEU A N 1
ATOM 693 C CA . LEU A 1 84 ? -1.640 -5.738 -2.091 1.00 94.31 84 LEU A CA 1
ATOM 694 C C . LEU A 1 84 ? -1.580 -4.223 -2.288 1.00 94.31 84 LEU A C 1
ATOM 696 O O . LEU A 1 84 ? -1.281 -3.515 -1.333 1.00 94.31 84 LEU A O 1
ATOM 700 N N . LEU A 1 85 ? -1.837 -3.702 -3.489 1.00 92.19 85 LEU A N 1
ATOM 701 C CA . LEU A 1 85 ? -1.870 -2.255 -3.689 1.00 92.19 85 LEU A CA 1
ATOM 702 C C . LEU A 1 85 ? -3.160 -1.684 -3.078 1.00 92.19 85 LEU A C 1
ATOM 704 O O . LEU A 1 85 ? -4.243 -2.139 -3.440 1.00 92.19 85 LEU A O 1
ATOM 708 N N . PRO A 1 86 ? -3.091 -0.729 -2.138 1.00 92.81 86 PRO A N 1
ATOM 709 C CA . PRO A 1 86 ? -4.285 -0.037 -1.662 1.00 92.81 86 PRO A CA 1
ATOM 710 C C . PRO A 1 86 ? -4.929 0.777 -2.794 1.00 92.81 86 PRO A C 1
ATOM 712 O O . PRO A 1 86 ? -4.253 1.190 -3.733 1.00 92.81 86 PRO A O 1
ATOM 715 N N . SER A 1 87 ? -6.235 1.016 -2.717 1.00 91.19 87 SER A N 1
ATOM 716 C CA . SER A 1 87 ? -6.918 1.941 -3.628 1.00 91.19 87 SER A CA 1
ATOM 717 C C . SER A 1 87 ? -6.619 3.404 -3.269 1.00 91.19 87 SER A C 1
ATOM 719 O O . SER A 1 87 ? -6.060 3.714 -2.214 1.00 91.19 87 SER A O 1
ATOM 721 N N . SER A 1 88 ? -7.026 4.341 -4.129 1.00 88.25 88 SER A N 1
ATOM 722 C CA . SER A 1 88 ? -6.910 5.771 -3.830 1.00 88.25 88 SER A CA 1
ATOM 723 C C . SER A 1 88 ? -7.738 6.190 -2.608 1.00 88.25 88 SER A C 1
ATOM 725 O O . SER A 1 88 ? -7.277 7.006 -1.812 1.00 88.25 88 SER A O 1
ATOM 727 N N . THR A 1 89 ? -8.922 5.601 -2.420 1.00 89.75 89 THR A N 1
ATOM 728 C CA . THR A 1 89 ? -9.788 5.827 -1.251 1.00 89.75 89 THR A CA 1
ATOM 729 C C . THR A 1 89 ? -9.146 5.305 0.031 1.00 89.75 89 THR A C 1
ATOM 731 O O . THR A 1 89 ? -9.060 6.041 1.007 1.00 89.75 89 THR A O 1
ATOM 734 N N . MET A 1 90 ? -8.572 4.098 -0.010 1.00 91.94 90 MET A N 1
ATOM 735 C CA . MET A 1 90 ? -7.809 3.511 1.097 1.00 91.94 90 MET A CA 1
ATOM 736 C C . MET A 1 90 ? -6.682 4.422 1.579 1.00 91.94 90 MET A C 1
ATOM 738 O O . MET A 1 90 ? -6.489 4.581 2.780 1.00 91.94 90 MET A O 1
ATOM 742 N N . ILE A 1 91 ? -5.945 5.044 0.655 1.00 89.31 91 ILE A N 1
ATOM 743 C CA . ILE A 1 91 ? -4.863 5.974 1.001 1.00 89.31 91 ILE A CA 1
ATOM 744 C C . ILE A 1 91 ? -5.393 7.275 1.622 1.00 89.31 91 ILE A C 1
ATOM 746 O O . ILE A 1 91 ? -4.763 7.796 2.543 1.00 89.31 91 ILE A O 1
ATOM 750 N N . LYS A 1 92 ? -6.536 7.796 1.157 1.00 86.81 92 LYS A N 1
ATOM 751 C CA . LYS A 1 92 ? -7.157 9.006 1.728 1.00 86.81 92 LYS A CA 1
ATOM 752 C C . LYS A 1 92 ? -7.601 8.764 3.167 1.00 86.81 92 LYS A C 1
ATOM 754 O O . LYS A 1 92 ? -7.184 9.507 4.052 1.00 86.81 92 LYS A O 1
ATOM 759 N N . ASP A 1 93 ? -8.337 7.685 3.403 1.00 88.31 93 ASP A N 1
ATOM 760 C CA . ASP A 1 93 ? -8.826 7.330 4.738 1.00 88.31 93 ASP A CA 1
ATOM 761 C C . ASP A 1 93 ? -7.660 7.005 5.678 1.00 88.31 93 ASP A C 1
ATOM 763 O O . ASP A 1 93 ? -7.629 7.448 6.824 1.00 88.31 93 ASP A O 1
ATOM 767 N N . LEU A 1 94 ? -6.636 6.305 5.177 1.00 88.88 94 LEU A N 1
ATOM 768 C CA . LEU A 1 94 ? -5.395 6.071 5.915 1.00 88.88 94 LEU A CA 1
ATOM 769 C C . LEU A 1 94 ? -4.734 7.383 6.351 1.00 88.88 94 LEU A C 1
ATOM 771 O O . LEU A 1 94 ? -4.302 7.499 7.496 1.00 88.88 94 LEU A O 1
ATOM 775 N N . SER A 1 95 ? -4.628 8.352 5.442 1.00 85.38 95 SER A N 1
ATOM 776 C CA . SER A 1 95 ? -4.021 9.651 5.733 1.00 85.38 95 SER A CA 1
ATOM 777 C C . SER A 1 95 ? -4.864 10.480 6.698 1.00 85.38 95 SER A C 1
ATOM 779 O O . SER A 1 95 ? -4.305 11.257 7.463 1.00 85.38 95 SER A O 1
ATOM 781 N N . GLN A 1 96 ? -6.186 10.345 6.669 1.00 84.75 96 GLN A N 1
ATOM 782 C CA . GLN A 1 96 ? -7.072 11.053 7.587 1.00 84.75 96 GLN A CA 1
ATOM 783 C C . GLN A 1 96 ? -6.978 10.494 9.013 1.00 84.75 96 GLN A C 1
ATOM 785 O O . GLN A 1 96 ? -6.949 11.259 9.972 1.00 84.75 96 GLN A O 1
ATOM 790 N N . GLU A 1 97 ? -6.907 9.171 9.148 1.00 86.81 97 GLU A N 1
ATOM 791 C CA . GLU A 1 97 ? -6.931 8.487 10.448 1.00 86.81 97 GLU A CA 1
ATOM 792 C C . GLU A 1 97 ? -5.548 8.360 11.089 1.00 86.81 97 GLU A C 1
ATOM 794 O O . GLU A 1 97 ? -5.391 8.480 12.303 1.00 86.81 97 GLU A O 1
ATOM 799 N N . PHE A 1 98 ? -4.530 8.090 10.270 1.00 84.25 98 PHE A N 1
ATOM 800 C CA . PHE A 1 98 ? -3.175 7.789 10.728 1.00 84.25 98 PHE A CA 1
ATOM 801 C C . PHE A 1 98 ? -2.121 8.736 10.162 1.00 84.25 98 PHE A C 1
ATOM 803 O O . PHE A 1 98 ? -0.936 8.541 10.441 1.00 84.25 98 PHE A O 1
ATOM 810 N N . GLY A 1 99 ? -2.506 9.731 9.366 1.00 81.88 99 GLY A N 1
ATOM 811 C CA . GLY A 1 99 ? -1.569 10.702 8.818 1.00 81.88 99 GLY A CA 1
ATOM 812 C C . GLY A 1 99 ? -1.137 11.749 9.840 1.00 81.88 99 GLY A C 1
ATOM 813 O O . GLY A 1 99 ? -1.852 12.062 10.791 1.00 81.88 99 GLY A O 1
ATOM 814 N N . LEU A 1 100 ? 0.047 12.315 9.632 1.00 77.56 100 LEU A N 1
ATOM 815 C CA . LEU A 1 100 ? 0.418 13.584 10.241 1.00 77.56 100 LEU A CA 1
ATOM 816 C C . LEU A 1 100 ? -0.294 14.718 9.497 1.00 77.56 100 LEU A C 1
ATOM 818 O O . LEU A 1 100 ? -0.322 14.701 8.262 1.00 77.56 100 LEU A O 1
ATOM 822 N N . PRO A 1 101 ? -0.837 15.721 10.208 1.00 62.75 101 PRO A N 1
ATOM 823 C CA . PRO A 1 101 ? -1.231 16.956 9.555 1.00 62.75 101 PRO A CA 1
ATOM 824 C C . PRO A 1 101 ? 0.016 17.543 8.894 1.00 62.75 101 PRO A C 1
ATOM 826 O O . PRO A 1 101 ? 1.042 17.719 9.551 1.00 62.75 101 PRO A O 1
ATOM 829 N N . ILE A 1 102 ? -0.065 17.800 7.590 1.00 57.31 102 ILE A N 1
ATOM 830 C CA . ILE A 1 102 ? 1.023 18.417 6.831 1.00 57.31 102 ILE A CA 1
ATOM 831 C C . ILE A 1 102 ? 1.294 19.771 7.490 1.00 57.31 102 ILE A C 1
ATOM 833 O O . ILE A 1 102 ? 0.442 20.662 7.445 1.00 57.31 102 ILE A O 1
ATOM 837 N N . SER A 1 103 ? 2.440 19.915 8.155 1.00 49.69 103 SER A N 1
ATOM 838 C CA . SER A 1 103 ? 2.813 21.195 8.744 1.00 49.69 103 SER A CA 1
ATOM 839 C C . SER A 1 103 ? 3.221 22.138 7.608 1.00 49.69 103 SER A C 1
ATOM 841 O O . SER A 1 103 ? 3.835 21.728 6.618 1.00 49.69 103 SER A O 1
ATOM 843 N N . GLN A 1 104 ? 2.830 23.410 7.694 1.00 45.00 104 GLN A N 1
ATOM 844 C CA . GLN A 1 104 ? 3.073 24.394 6.632 1.00 45.00 104 GLN A CA 1
ATOM 845 C C . GLN A 1 104 ? 4.582 24.614 6.379 1.00 45.00 104 GLN A C 1
ATOM 847 O O . GLN A 1 104 ? 4.974 25.100 5.312 1.00 45.00 104 GLN A O 1
ATOM 852 N N . GLU A 1 105 ? 5.432 24.189 7.320 1.00 44.47 105 GLU A N 1
ATOM 853 C CA . GLU A 1 105 ? 6.889 24.154 7.191 1.00 44.47 105 GLU A CA 1
ATOM 854 C C . GLU A 1 105 ? 7.395 23.083 6.201 1.00 44.47 105 GLU A C 1
ATOM 856 O O . GLU A 1 105 ? 8.327 23.357 5.449 1.00 44.47 105 GLU A O 1
ATOM 861 N N . GLU A 1 106 ? 6.758 21.908 6.084 1.00 47.69 106 GLU A N 1
ATOM 862 C CA . GLU A 1 106 ? 7.135 20.895 5.070 1.00 47.69 106 GLU A CA 1
ATOM 863 C C . GLU A 1 106 ? 6.737 21.310 3.644 1.00 47.69 106 GLU A C 1
ATOM 865 O O . GLU A 1 106 ? 7.374 20.912 2.665 1.00 47.69 106 GLU A O 1
ATOM 870 N N . VAL A 1 107 ? 5.727 22.178 3.523 1.00 49.31 107 VAL A N 1
ATOM 871 C CA . VAL A 1 107 ? 5.348 22.834 2.259 1.00 49.31 107 VAL A CA 1
ATOM 872 C C . VAL A 1 107 ? 6.371 23.912 1.863 1.00 49.31 107 VAL A C 1
ATOM 874 O O . VAL A 1 107 ? 6.506 24.226 0.682 1.00 49.31 107 VAL A O 1
ATOM 877 N N . THR A 1 108 ? 7.121 24.471 2.822 1.00 40.94 108 THR A N 1
ATOM 878 C CA . THR A 1 108 ? 8.077 25.571 2.588 1.00 40.94 108 THR A CA 1
ATOM 879 C C . THR A 1 108 ? 9.544 25.147 2.547 1.00 40.94 108 THR A C 1
ATOM 881 O O . THR A 1 108 ? 10.336 25.843 1.904 1.00 40.94 108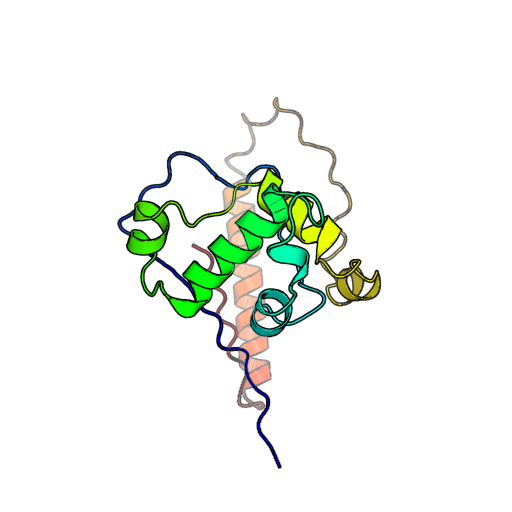 THR A O 1
ATOM 884 N N . ASP A 1 109 ? 9.917 23.991 3.107 1.00 38.22 109 ASP A N 1
ATOM 885 C CA . ASP A 1 109 ? 11.302 23.486 3.031 1.00 38.22 109 ASP A CA 1
ATOM 886 C C . ASP A 1 109 ? 11.682 22.979 1.626 1.00 38.22 109 ASP A C 1
ATOM 888 O O . ASP A 1 109 ? 12.847 22.765 1.281 1.00 38.22 109 ASP A O 1
ATOM 892 N N . ARG A 1 110 ? 10.687 22.919 0.736 1.00 40.44 110 ARG A N 1
ATOM 893 C CA . ARG A 1 110 ? 10.891 22.957 -0.704 1.00 40.44 110 ARG A CA 1
ATOM 894 C C . ARG A 1 110 ? 10.274 24.237 -1.243 1.00 40.44 110 ARG A C 1
ATOM 896 O O . ARG A 1 110 ? 9.127 24.257 -1.674 1.00 40.44 110 ARG A O 1
ATOM 903 N N . LYS A 1 111 ? 11.094 25.287 -1.334 1.00 40.12 111 LYS A N 1
ATOM 904 C CA . LYS A 1 111 ? 10.988 26.283 -2.411 1.00 40.12 111 LYS A CA 1
ATOM 905 C C . LYS A 1 111 ? 11.068 25.550 -3.757 1.00 40.12 111 LYS A C 1
ATOM 907 O O . LYS A 1 111 ? 12.066 25.622 -4.469 1.00 40.12 111 LYS A O 1
ATOM 912 N N . PHE A 1 112 ? 10.010 24.839 -4.131 1.00 36.38 112 PHE A N 1
ATOM 913 C CA . PHE A 1 112 ? 9.612 24.848 -5.515 1.00 36.38 112 PHE A CA 1
ATOM 914 C C . PHE A 1 112 ? 9.322 26.305 -5.814 1.00 36.38 112 PHE A C 1
ATOM 916 O O . PHE A 1 112 ? 8.493 26.944 -5.167 1.00 36.38 112 PHE A O 1
ATOM 923 N N . LEU A 1 113 ? 10.127 26.841 -6.723 1.00 39.00 113 LEU A N 1
ATOM 924 C CA . LEU A 1 113 ? 9.866 28.075 -7.428 1.00 39.00 113 LEU A CA 1
ATOM 925 C C . LEU A 1 113 ? 8.357 28.166 -7.631 1.00 39.00 113 LEU A C 1
ATOM 927 O O . LEU A 1 113 ? 7.778 27.315 -8.306 1.00 39.00 113 LEU A O 1
ATOM 931 N N . ALA A 1 114 ? 7.734 29.157 -6.998 1.00 33.69 114 ALA A N 1
ATOM 932 C CA . ALA A 1 114 ? 6.414 29.601 -7.377 1.00 33.69 114 ALA A CA 1
ATOM 933 C C . ALA A 1 114 ? 6.522 30.011 -8.848 1.00 33.69 114 ALA A C 1
ATOM 935 O O . ALA A 1 114 ? 6.868 31.145 -9.178 1.00 33.69 114 ALA A O 1
ATOM 936 N N . MET A 1 115 ? 6.314 29.054 -9.748 1.00 36.16 115 MET A N 1
ATOM 937 C CA . MET A 1 115 ? 5.931 29.372 -11.101 1.00 36.16 115 MET A CA 1
ATOM 938 C C . MET A 1 115 ? 4.567 30.024 -10.955 1.00 36.16 115 MET A C 1
ATOM 940 O O . MET A 1 115 ? 3.579 29.373 -10.620 1.00 36.16 115 MET A O 1
ATOM 944 N N . SER A 1 116 ? 4.567 31.345 -11.126 1.00 33.28 116 SER A N 1
ATOM 945 C CA . SER A 1 116 ? 3.374 32.129 -11.414 1.00 33.28 116 SER A CA 1
ATOM 946 C C . SER A 1 116 ? 2.474 31.334 -12.369 1.00 33.28 116 SER A C 1
ATOM 948 O O . SER A 1 116 ? 3.012 30.736 -13.310 1.00 33.28 116 SER A O 1
ATOM 950 N N . PRO A 1 117 ? 1.148 31.288 -12.150 1.00 37.00 117 PRO A N 1
ATOM 951 C CA . PRO A 1 117 ? 0.251 30.577 -13.044 1.00 37.00 117 PRO A CA 1
ATOM 952 C C . PRO A 1 117 ? 0.357 31.227 -14.424 1.00 37.00 117 PRO A C 1
ATOM 954 O O . PRO A 1 117 ? -0.156 32.322 -14.652 1.00 37.00 117 PRO A O 1
ATOM 957 N N . LEU A 1 118 ? 1.069 30.578 -15.349 1.00 42.25 118 LEU A N 1
ATOM 958 C CA . LEU A 1 118 ? 0.985 30.968 -16.745 1.00 42.25 118 LEU A CA 1
ATOM 959 C C . LEU A 1 118 ? -0.452 30.684 -17.200 1.00 42.25 118 LEU A C 1
ATOM 961 O O . LEU A 1 118 ? -0.964 29.594 -16.926 1.00 42.25 118 LEU A O 1
ATOM 965 N N . PRO A 1 119 ? -1.114 31.645 -17.867 1.00 38.00 119 PRO A N 1
ATOM 966 C CA . PRO A 1 119 ? -2.445 31.423 -18.403 1.00 38.00 119 PRO A CA 1
ATOM 967 C C . PRO A 1 119 ? -2.381 30.230 -19.359 1.00 38.00 119 PRO A C 1
ATOM 969 O O . PRO A 1 119 ? -1.463 30.133 -20.176 1.00 38.00 119 PRO A O 1
ATOM 972 N N . ALA A 1 120 ? -3.325 29.299 -19.208 1.00 41.44 120 ALA A N 1
ATOM 973 C CA . ALA A 1 120 ? -3.420 28.116 -20.051 1.00 41.44 120 ALA A CA 1
ATOM 974 C C . ALA A 1 120 ? -3.357 28.534 -21.533 1.00 41.44 120 ALA A C 1
ATOM 976 O O . ALA A 1 120 ? -4.135 29.409 -21.933 1.00 41.44 120 ALA A O 1
ATOM 977 N N . PRO A 1 121 ? -2.452 27.961 -22.352 1.00 40.56 121 PRO A N 1
ATOM 978 C CA . PRO A 1 121 ? -2.419 28.278 -23.767 1.00 40.56 121 PRO A CA 1
ATOM 979 C C . PRO A 1 121 ? -3.714 27.759 -24.383 1.00 40.56 121 PRO A C 1
ATOM 981 O O . PRO A 1 121 ? -4.070 26.588 -24.238 1.00 40.56 121 PRO A O 1
ATOM 984 N N . ASN A 1 122 ? -4.438 28.658 -25.032 1.00 42.78 122 ASN A N 1
ATOM 985 C CA . ASN A 1 122 ? -5.588 28.321 -25.850 1.00 42.78 122 ASN A CA 1
ATOM 986 C C . ASN A 1 122 ? -5.190 27.294 -26.930 1.00 42.78 122 ASN A C 1
ATOM 988 O O . ASN A 1 122 ? -4.108 27.334 -27.510 1.00 42.78 122 ASN A O 1
ATOM 992 N N . LEU A 1 123 ? -6.086 26.340 -27.180 1.00 45.22 123 LEU A N 1
ATOM 993 C CA . LEU A 1 123 ? -5.855 25.148 -28.004 1.00 45.22 123 LEU A CA 1
ATOM 994 C C . LEU A 1 123 ? -5.643 25.447 -29.509 1.00 45.22 123 LEU A C 1
ATOM 996 O O . LEU A 1 123 ? -5.349 24.540 -30.278 1.00 45.22 123 LEU A O 1
ATOM 1000 N N . GLU A 1 124 ? -5.743 26.705 -29.940 1.00 45.78 124 GLU A N 1
ATOM 1001 C CA . GLU A 1 124 ? -5.744 27.100 -31.358 1.00 45.78 124 GLU A CA 1
ATOM 1002 C C . GLU A 1 124 ? -4.352 27.445 -31.931 1.00 45.78 124 GLU A C 1
ATOM 1004 O O . GLU A 1 124 ? -4.208 27.625 -33.138 1.00 45.78 124 GLU A O 1
ATOM 1009 N N . ASP A 1 125 ? -3.295 27.501 -31.112 1.00 44.34 125 ASP A N 1
ATOM 1010 C CA . ASP A 1 125 ? -1.988 28.045 -31.540 1.00 44.34 125 ASP A CA 1
ATOM 1011 C C . ASP A 1 125 ? -0.984 26.985 -32.064 1.00 44.34 125 ASP A C 1
ATOM 1013 O O . ASP A 1 125 ? 0.165 27.275 -32.409 1.00 44.34 125 ASP A O 1
ATOM 1017 N N . PHE A 1 126 ? -1.399 25.717 -32.167 1.00 43.75 126 PHE A N 1
ATOM 1018 C CA . PHE A 1 126 ? -0.496 24.588 -32.456 1.00 43.75 126 PHE A CA 1
ATOM 1019 C C . PHE A 1 126 ? -0.030 24.464 -33.917 1.00 43.75 126 PHE A C 1
ATOM 1021 O O . PHE A 1 126 ? 0.751 23.564 -34.233 1.00 43.75 126 PHE A O 1
ATOM 1028 N N . ARG A 1 127 ? -0.458 25.347 -34.831 1.00 47.16 127 ARG A N 1
ATOM 1029 C CA . ARG A 1 127 ? -0.138 25.194 -36.264 1.00 47.16 127 ARG A CA 1
ATOM 1030 C C . ARG A 1 127 ? 1.069 25.996 -36.760 1.00 47.16 127 ARG A C 1
ATOM 1032 O O . ARG A 1 127 ? 1.547 25.713 -37.854 1.00 47.16 127 ARG A O 1
ATOM 1039 N N . GLY A 1 128 ? 1.593 26.944 -35.978 1.00 50.41 128 GLY A N 1
ATOM 1040 C CA . GLY A 1 128 ? 2.660 27.856 -36.430 1.00 50.41 128 GLY A CA 1
ATOM 1041 C C . GLY A 1 128 ? 4.019 27.728 -35.732 1.00 50.41 128 GLY A C 1
ATOM 1042 O O . GLY A 1 128 ? 4.988 28.327 -36.187 1.00 50.41 128 GLY A O 1
ATOM 1043 N N . ARG A 1 129 ? 4.123 26.967 -34.633 1.00 47.62 129 ARG A N 1
ATOM 1044 C CA . ARG A 1 129 ? 5.216 27.123 -33.647 1.00 47.62 129 ARG A CA 1
ATOM 1045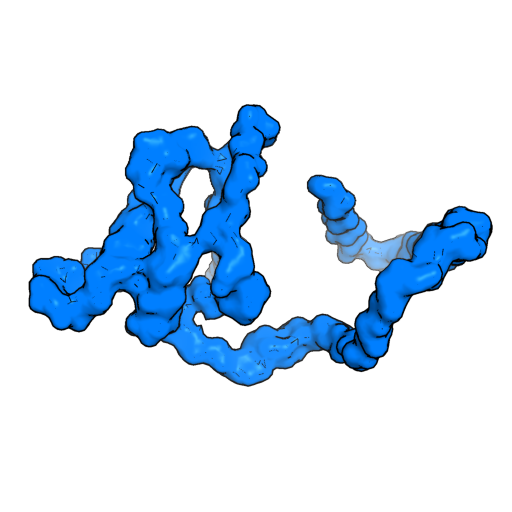 C C . ARG A 1 129 ? 6.275 26.013 -33.632 1.00 47.62 129 ARG A C 1
ATOM 1047 O O . ARG A 1 129 ? 7.141 25.997 -32.762 1.00 47.62 129 ARG A O 1
ATOM 1054 N N . ASN A 1 130 ? 6.235 25.094 -34.595 1.00 50.97 130 ASN A N 1
ATOM 1055 C CA . ASN A 1 130 ? 7.166 23.958 -34.647 1.00 50.97 130 ASN A CA 1
ATOM 1056 C C . ASN A 1 130 ? 8.577 24.353 -35.118 1.00 50.97 130 ASN A C 1
ATOM 1058 O O . ASN A 1 130 ? 9.528 23.625 -34.857 1.00 50.97 130 ASN A O 1
ATOM 1062 N N . SER A 1 131 ? 8.731 25.495 -35.796 1.00 55.53 131 SER A N 1
ATOM 1063 C CA . SER A 1 131 ? 10.023 25.956 -36.324 1.00 55.53 131 SER A CA 1
ATOM 1064 C C . SER A 1 131 ? 10.889 26.668 -35.280 1.00 55.53 131 SER A C 1
ATOM 1066 O O . SER A 1 131 ? 12.110 26.533 -35.308 1.00 55.53 131 SER A O 1
ATOM 1068 N N . THR A 1 132 ? 10.284 27.391 -34.332 1.00 59.28 132 THR A N 1
ATOM 1069 C CA . THR A 1 132 ? 11.026 28.166 -33.319 1.00 59.28 132 THR A CA 1
ATOM 1070 C C . THR A 1 132 ? 11.367 27.339 -32.080 1.00 59.28 132 THR A C 1
ATOM 1072 O O . THR A 1 132 ? 12.412 27.552 -31.469 1.00 59.28 132 THR A O 1
ATOM 1075 N N . LEU A 1 133 ? 10.542 26.341 -31.744 1.00 61.91 133 LEU A N 1
ATOM 1076 C CA . LEU A 1 133 ? 10.733 25.509 -30.554 1.00 61.91 133 LEU A CA 1
ATOM 1077 C C . LEU A 1 133 ? 12.072 24.757 -30.580 1.00 61.91 133 LEU A C 1
ATOM 1079 O O . LEU A 1 133 ? 12.765 24.690 -29.570 1.00 61.91 133 LEU A O 1
ATOM 1083 N N . THR A 1 134 ? 12.480 24.238 -31.742 1.00 66.25 134 THR A N 1
ATOM 1084 C CA . THR A 1 134 ? 13.771 23.550 -31.890 1.00 66.25 134 THR A CA 1
ATOM 1085 C C . THR A 1 134 ? 14.946 24.493 -31.631 1.00 66.25 134 THR A C 1
ATOM 1087 O O . THR A 1 134 ? 15.903 24.106 -30.966 1.00 66.25 134 THR A O 1
ATOM 1090 N N . TYR A 1 135 ? 14.863 25.740 -32.100 1.00 71.62 135 TYR A N 1
ATOM 1091 C CA . TYR A 1 135 ? 15.900 26.746 -31.872 1.00 71.62 135 TYR A CA 1
ATOM 1092 C C . TYR A 1 135 ? 15.963 27.179 -30.401 1.00 71.62 135 TYR A C 1
ATOM 1094 O O . TYR A 1 135 ? 17.048 27.289 -29.834 1.00 71.62 135 TYR A O 1
ATOM 1102 N N . GLU A 1 136 ? 14.811 27.355 -29.750 1.00 75.19 136 GLU A N 1
ATOM 1103 C CA . GLU A 1 136 ? 14.734 27.672 -28.319 1.00 75.19 136 GLU A CA 1
ATOM 1104 C C . GLU A 1 136 ? 15.292 26.539 -27.444 1.00 75.19 136 GLU A C 1
ATOM 1106 O O . GLU A 1 136 ? 16.023 26.806 -26.487 1.00 75.19 136 GLU A O 1
ATOM 1111 N N . ILE A 1 137 ? 15.016 25.279 -27.802 1.00 72.75 137 ILE A N 1
ATOM 1112 C CA . ILE A 1 137 ? 15.575 24.103 -27.121 1.00 72.75 137 ILE A CA 1
ATOM 1113 C C . ILE A 1 137 ? 17.099 24.071 -27.273 1.00 72.75 137 ILE A C 1
ATOM 1115 O O . ILE A 1 137 ? 17.800 23.895 -26.277 1.00 72.75 137 ILE A O 1
ATOM 1119 N N . LEU A 1 138 ? 17.622 24.280 -28.485 1.00 73.81 138 LEU A N 1
ATOM 1120 C CA . LEU A 1 138 ? 19.067 24.285 -28.734 1.00 73.81 138 LEU A CA 1
ATOM 1121 C C . LEU A 1 138 ? 19.768 25.430 -27.989 1.00 73.81 138 LEU A C 1
ATOM 1123 O O . LEU A 1 138 ? 20.774 25.199 -27.319 1.00 73.81 138 LEU A O 1
ATOM 1127 N N . ALA A 1 139 ? 19.198 26.637 -28.012 1.00 79.31 139 ALA A N 1
ATOM 1128 C CA . ALA A 1 139 ? 19.732 27.785 -27.279 1.00 79.31 139 ALA A CA 1
ATOM 1129 C C . ALA A 1 139 ? 19.708 27.567 -25.754 1.00 79.31 139 ALA A C 1
ATOM 1131 O O . ALA A 1 139 ? 20.598 28.027 -25.033 1.00 79.31 139 ALA A O 1
ATOM 1132 N N . HIS A 1 140 ? 18.698 26.861 -25.239 1.00 75.00 140 HIS A N 1
ATOM 1133 C CA . HIS A 1 140 ? 18.635 26.491 -23.828 1.00 75.00 140 HIS A CA 1
ATOM 1134 C C . HIS A 1 140 ? 19.693 25.438 -23.463 1.00 75.00 140 HIS A C 1
ATOM 1136 O O . HIS A 1 140 ? 20.362 25.572 -22.437 1.00 75.00 140 HIS A O 1
ATOM 1142 N N . GLN A 1 141 ? 19.882 24.422 -24.310 1.00 71.62 141 GLN A N 1
ATOM 1143 C CA . GLN A 1 141 ? 20.903 23.387 -24.120 1.00 71.62 141 GLN A CA 1
ATOM 1144 C C . GLN A 1 141 ? 22.318 23.971 -24.141 1.00 71.62 141 GLN A C 1
ATOM 1146 O O . GLN A 1 141 ? 23.129 23.631 -23.282 1.00 71.62 141 GLN A O 1
ATOM 1151 N N . GLU A 1 142 ? 22.602 24.898 -25.055 1.00 80.12 142 GLU A N 1
ATOM 1152 C CA . GLU A 1 142 ? 23.902 25.569 -25.130 1.00 80.12 142 GLU A CA 1
ATOM 1153 C C . GLU A 1 142 ? 24.200 26.370 -23.854 1.00 80.12 142 GLU A C 1
ATOM 1155 O O . GLU A 1 142 ? 25.281 26.242 -23.275 1.00 80.12 142 GLU A O 1
ATOM 1160 N N . LYS A 1 143 ? 23.213 27.114 -23.336 1.00 80.69 143 LYS A N 1
ATOM 1161 C CA . LYS A 1 143 ? 23.342 27.816 -22.047 1.00 80.69 143 LYS A CA 1
ATOM 1162 C C . LYS A 1 143 ? 23.589 26.859 -20.884 1.00 80.69 143 LYS A C 1
ATOM 1164 O O . LYS A 1 143 ? 24.384 27.172 -19.998 1.00 80.69 143 LYS A O 1
ATOM 1169 N N . TYR A 1 144 ? 22.924 25.704 -20.875 1.00 75.25 144 TYR A N 1
ATOM 1170 C CA . TYR A 1 144 ? 23.131 24.689 -19.844 1.00 75.25 144 TYR A CA 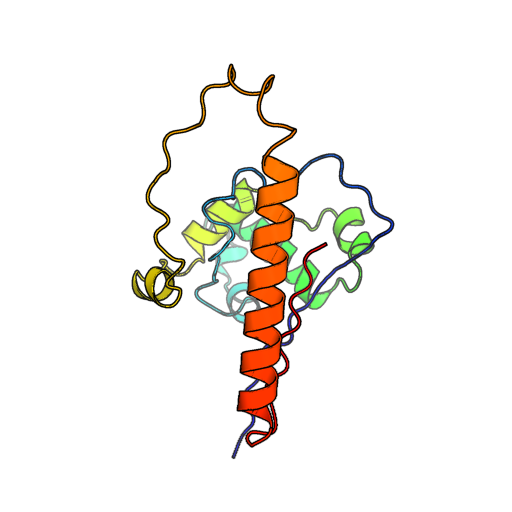1
ATOM 1171 C C . TYR A 1 144 ? 24.551 24.114 -19.894 1.00 75.25 144 TYR A C 1
ATOM 1173 O O . TYR A 1 144 ? 25.192 23.993 -18.851 1.00 75.25 144 TYR A O 1
ATOM 1181 N N . LEU A 1 145 ? 25.070 23.822 -21.089 1.00 78.44 145 LEU A N 1
ATOM 1182 C CA . LEU A 1 145 ? 26.434 23.318 -21.274 1.00 78.44 145 LEU A CA 1
ATOM 1183 C C . LEU A 1 145 ? 27.485 24.354 -20.853 1.00 78.44 145 LEU A C 1
ATOM 1185 O O . LEU A 1 145 ? 28.404 24.019 -20.112 1.00 78.44 145 LEU A O 1
ATOM 1189 N N . GLN A 1 146 ? 27.303 25.627 -21.215 1.00 78.06 146 GLN A N 1
ATOM 1190 C CA . GLN A 1 146 ? 28.189 26.715 -20.777 1.00 78.06 146 GLN A CA 1
ATOM 1191 C C . GLN A 1 146 ? 28.177 26.906 -19.255 1.00 78.06 146 GLN A C 1
ATOM 1193 O O . GLN A 1 146 ? 29.224 27.109 -18.630 1.00 78.06 146 GLN A O 1
ATOM 1198 N N . TRP A 1 147 ? 26.999 26.825 -18.630 1.00 80.88 147 TRP A N 1
ATOM 1199 C CA . TRP A 1 147 ? 26.882 26.825 -17.174 1.00 80.88 147 TRP A CA 1
ATOM 1200 C C . TRP A 1 147 ? 27.590 25.615 -16.557 1.00 80.88 147 TRP A C 1
ATOM 1202 O O . TRP A 1 147 ? 28.295 25.769 -15.559 1.00 80.88 147 TRP A O 1
ATOM 1212 N N . TRP A 1 148 ? 27.453 24.434 -17.165 1.00 70.31 148 TRP A N 1
ATOM 1213 C CA . TRP A 1 148 ? 28.091 23.207 -16.700 1.00 70.31 148 TRP A CA 1
ATOM 1214 C C . TRP A 1 148 ? 29.616 23.306 -16.768 1.00 70.31 148 TRP A C 1
ATOM 1216 O O . TRP A 1 148 ? 30.275 23.061 -15.760 1.00 70.31 148 TRP A O 1
ATOM 1226 N N . ASP A 1 149 ? 30.181 23.782 -17.879 1.00 74.75 149 ASP A N 1
ATOM 1227 C CA . ASP A 1 149 ? 31.622 24.026 -18.010 1.00 74.75 149 ASP A CA 1
ATOM 1228 C C . ASP A 1 149 ? 32.114 25.055 -16.985 1.00 74.75 149 ASP A C 1
ATOM 1230 O O . ASP A 1 149 ? 33.125 24.840 -16.312 1.00 74.75 149 ASP A O 1
ATOM 1234 N N . THR A 1 150 ? 31.353 26.134 -16.775 1.00 78.12 150 THR A N 1
ATOM 1235 C CA . THR A 1 150 ? 31.661 27.154 -15.758 1.00 78.12 150 THR A CA 1
ATOM 1236 C C . THR A 1 150 ? 31.658 26.553 -14.348 1.00 78.12 150 THR A C 1
ATOM 1238 O O . THR A 1 150 ? 32.543 26.844 -13.538 1.00 78.12 150 THR A O 1
ATOM 1241 N N . MET A 1 151 ? 30.701 25.674 -14.045 1.00 68.94 151 MET A N 1
ATOM 1242 C CA . MET A 1 151 ? 30.619 24.968 -12.764 1.00 68.94 151 MET A CA 1
ATOM 1243 C C . MET A 1 151 ? 31.720 23.918 -12.604 1.00 68.94 151 MET A C 1
ATOM 1245 O O . MET A 1 151 ? 32.252 23.768 -11.504 1.00 68.94 151 MET A O 1
ATOM 1249 N N . MET A 1 152 ? 32.121 23.235 -13.675 1.00 66.81 152 MET A N 1
ATOM 1250 C CA . MET A 1 152 ? 33.211 22.256 -13.662 1.00 66.81 152 MET A CA 1
ATOM 1251 C C . MET A 1 152 ? 34.584 22.924 -13.513 1.00 66.81 152 MET A C 1
ATOM 1253 O O . MET A 1 152 ? 35.433 22.413 -12.777 1.00 66.81 152 MET A O 1
ATOM 1257 N N . LEU A 1 153 ? 34.795 24.101 -14.116 1.00 64.25 153 LEU A N 1
ATOM 1258 C CA . LEU A 1 153 ? 35.973 24.931 -13.845 1.00 64.25 153 LEU A CA 1
ATOM 1259 C C . LEU A 1 153 ? 35.986 25.440 -12.398 1.00 64.25 153 LEU A C 1
ATOM 1261 O O . LEU A 1 153 ? 37.036 25.412 -11.754 1.00 64.25 153 LEU A O 1
ATOM 1265 N N . LYS A 1 154 ? 34.829 25.846 -11.864 1.00 61.72 154 LYS A N 1
ATOM 1266 C CA . LYS A 1 154 ? 34.685 26.302 -10.473 1.00 61.72 154 LYS A CA 1
ATOM 1267 C C . LYS A 1 154 ? 34.894 25.169 -9.453 1.00 61.72 154 LYS A C 1
ATOM 1269 O O . LYS A 1 154 ? 35.438 25.412 -8.378 1.00 61.72 154 LYS A O 1
ATOM 1274 N N . ASN A 1 155 ? 34.538 23.930 -9.799 1.00 55.91 155 ASN A N 1
ATOM 1275 C CA . ASN A 1 155 ? 34.672 22.751 -8.933 1.00 55.91 155 ASN A CA 1
ATOM 1276 C C . ASN A 1 155 ? 36.050 22.065 -8.967 1.00 55.91 155 ASN A C 1
ATOM 1278 O O . ASN A 1 155 ? 36.284 21.155 -8.173 1.00 55.91 155 ASN A O 1
ATOM 1282 N N . LYS A 1 156 ? 37.014 22.511 -9.789 1.00 56.34 156 LYS A N 1
ATOM 1283 C CA . LYS A 1 156 ? 38.394 21.970 -9.765 1.00 56.34 156 LYS A CA 1
ATOM 1284 C C . LYS A 1 156 ? 39.120 22.143 -8.416 1.00 56.34 156 LYS A C 1
ATOM 1286 O O . LYS A 1 156 ? 40.136 21.487 -8.201 1.00 56.34 156 LYS A O 1
ATOM 1291 N N . GLY A 1 157 ? 38.599 22.968 -7.501 1.00 55.06 157 GLY A N 1
ATOM 1292 C CA . GLY A 1 157 ? 39.093 23.116 -6.124 1.00 55.06 157 GLY A CA 1
ATOM 1293 C C . GLY A 1 157 ? 38.272 22.406 -5.037 1.00 55.06 157 GLY A C 1
ATOM 1294 O O . GLY A 1 157 ? 38.711 22.365 -3.891 1.00 55.06 157 GLY A O 1
ATOM 1295 N N . GLN A 1 158 ? 37.103 21.837 -5.351 1.00 51.56 158 GLN A N 1
ATOM 1296 C CA . GLN A 1 158 ? 36.225 21.198 -4.363 1.00 51.56 158 GLN A CA 1
ATOM 1297 C C . GLN A 1 158 ? 35.833 19.797 -4.834 1.00 51.56 158 GLN A C 1
ATOM 1299 O O . GLN A 1 158 ? 34.944 19.598 -5.658 1.00 51.56 158 GLN A O 1
ATOM 1304 N N . LYS A 1 159 ? 36.534 18.793 -4.295 1.00 49.72 159 LYS A N 1
ATOM 1305 C CA . LYS A 1 159 ? 36.155 17.387 -4.451 1.00 49.72 159 LYS A CA 1
ATOM 1306 C C . LYS A 1 159 ? 34.787 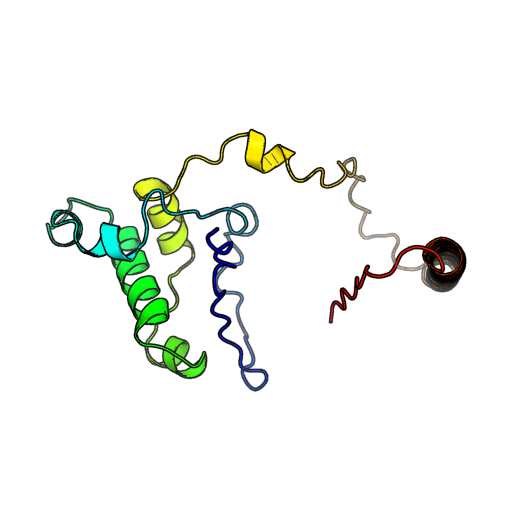17.172 -3.794 1.00 49.72 159 LYS A C 1
ATOM 1308 O O . LYS A 1 159 ? 34.623 17.504 -2.626 1.00 49.72 159 LYS A O 1
ATOM 1313 N N . HIS A 1 160 ? 33.895 16.523 -4.542 1.00 48.78 160 HIS A N 1
ATOM 1314 C CA . HIS A 1 160 ? 32.554 16.037 -4.185 1.00 48.78 160 HIS A CA 1
ATOM 1315 C C . HIS A 1 160 ? 31.380 16.981 -4.485 1.00 48.78 160 HIS A C 1
ATOM 1317 O O . HIS A 1 160 ? 30.858 17.671 -3.617 1.00 48.78 160 HIS A O 1
ATOM 1323 N N . SER A 1 161 ? 30.857 16.883 -5.709 1.00 42.19 161 SER A N 1
ATOM 1324 C CA . SER A 1 161 ? 29.423 17.043 -5.973 1.00 42.19 161 SER A CA 1
ATOM 1325 C C . SER A 1 161 ? 29.044 16.227 -7.206 1.00 42.19 161 SER A C 1
ATOM 1327 O O . SER A 1 161 ? 29.326 16.613 -8.334 1.00 42.19 161 SER A O 1
ATOM 1329 N N . LEU A 1 162 ? 28.448 15.055 -6.974 1.00 42.00 162 LEU A N 1
ATOM 1330 C CA . LEU A 1 162 ? 27.788 14.265 -8.008 1.00 42.00 162 LEU A CA 1
ATOM 1331 C C . LEU A 1 162 ? 26.306 14.628 -7.981 1.00 42.00 162 LEU A C 1
ATOM 1333 O O . LEU A 1 162 ? 25.580 14.207 -7.084 1.00 42.00 162 LEU A O 1
ATOM 1337 N N . ILE A 1 163 ? 25.868 15.402 -8.969 1.00 43.44 163 ILE A N 1
ATOM 1338 C CA . ILE A 1 163 ? 24.455 15.505 -9.322 1.00 43.44 163 ILE A CA 1
ATOM 1339 C C . ILE A 1 163 ? 24.318 14.855 -10.694 1.00 43.44 163 ILE A C 1
ATOM 1341 O O . ILE A 1 163 ? 24.732 15.418 -11.703 1.00 43.44 163 ILE A O 1
ATOM 1345 N N . GLN A 1 164 ? 23.741 13.659 -10.717 1.00 37.94 164 GLN A N 1
ATOM 1346 C CA . GLN A 1 164 ? 23.135 13.089 -11.912 1.00 37.94 164 GLN A CA 1
ATOM 1347 C C . GLN A 1 164 ? 21.679 12.798 -11.569 1.00 37.94 164 GLN A C 1
ATOM 1349 O O . GLN A 1 164 ? 21.367 11.846 -10.860 1.00 37.94 164 GLN A O 1
ATOM 1354 N N . VAL A 1 165 ? 20.798 13.665 -12.057 1.00 35.94 165 VAL A N 1
ATOM 1355 C CA . VAL A 1 165 ? 19.373 13.381 -12.182 1.00 35.94 165 VAL A CA 1
ATOM 1356 C C . VAL A 1 165 ? 19.148 13.145 -13.668 1.00 35.94 165 VAL A C 1
ATOM 1358 O O . VAL A 1 165 ? 19.202 14.085 -14.455 1.00 35.94 165 VAL A O 1
ATOM 1361 N N . PHE A 1 166 ? 18.953 11.887 -14.052 1.00 27.30 166 PHE A N 1
ATOM 1362 C CA . PHE A 1 166 ? 18.370 11.539 -15.342 1.00 27.30 166 PHE A CA 1
ATOM 1363 C C . PHE A 1 166 ? 16.896 11.219 -15.105 1.00 27.30 166 PHE A C 1
ATOM 1365 O O . PHE A 1 166 ? 16.573 10.323 -14.329 1.00 27.30 166 PHE A O 1
ATOM 1372 N N . PHE A 1 167 ? 16.022 11.978 -15.760 1.00 32.50 167 PHE A N 1
ATOM 1373 C CA . PHE A 1 167 ? 14.638 11.597 -16.009 1.00 32.50 167 PHE A CA 1
ATOM 1374 C C . PHE A 1 167 ? 14.586 10.961 -17.398 1.00 32.50 167 PHE A C 1
ATOM 1376 O O . PHE A 1 167 ? 14.801 11.665 -18.384 1.00 32.50 167 PHE A O 1
ATOM 1383 N N . ILE A 1 168 ? 14.308 9.657 -17.452 1.00 38.38 168 ILE A N 1
ATOM 1384 C CA . ILE A 1 168 ? 13.474 9.009 -18.476 1.00 38.38 168 ILE A CA 1
ATOM 1385 C C . ILE A 1 168 ? 12.602 8.000 -17.734 1.00 38.38 168 ILE A C 1
ATOM 1387 O O . ILE A 1 168 ? 13.172 7.243 -16.915 1.00 38.38 168 ILE A O 1
#